Protein AF-A0A6J7GK41-F1 (afdb_monomer_lite)

pLDDT: mean 87.31, std 12.99, range [40.91, 98.25]

Radius of gyration: 12.04 Å; chains: 1; bounding box: 24×26×34 Å

Secondary structure (DSSP, 8-state):
--------EE---B-TT-S------SS---EE--B-B-S-EE--SS---HHHHHHHHHHB-S--TT-EEE-TT-TTGGG--THHHHTTT-EEE-

Foldseek 3Di:
DPPPPQPQEAPAAECLVPQDDEEDDDQEHAAYQHANAPAAYEPENYAHAQVRVQNVLQRYHLQQAPHEYEYHNYPHPVPHDCVSNVNSRYHYHD

Organism: NCBI:txid449393

Structure (mmCIF, N/CA/C/O backbone):
data_AF-A0A6J7GK41-F1
#
_entry.id   AF-A0A6J7GK41-F1
#
loop_
_atom_site.group_PDB
_atom_site.id
_atom_site.type_symbol
_atom_site.label_atom_id
_atom_site.label_alt_id
_atom_site.label_comp_id
_atom_site.label_asym_id
_atom_site.label_entity_id
_atom_site.label_seq_id
_atom_site.pdbx_PDB_ins_code
_atom_site.Cartn_x
_atom_site.Cartn_y
_atom_site.Cartn_z
_atom_site.occupancy
_atom_site.B_iso_or_equiv
_atom_site.auth_seq_id
_atom_site.auth_comp_id
_atom_site.auth_asym_id
_atom_site.auth_atom_id
_atom_site.pdbx_PDB_model_num
ATOM 1 N N . MET A 1 1 ? -5.780 12.915 -21.474 1.00 40.91 1 MET A N 1
ATOM 2 C CA . MET A 1 1 ? -5.348 11.524 -21.222 1.00 40.91 1 MET A CA 1
ATOM 3 C C . MET A 1 1 ? -3.884 11.598 -20.837 1.00 40.91 1 MET A C 1
ATOM 5 O O . MET A 1 1 ? -3.096 12.049 -21.657 1.00 40.91 1 MET A O 1
ATOM 9 N N . PHE A 1 2 ? -3.523 11.301 -19.588 1.00 45.75 2 PHE A N 1
ATOM 10 C CA . PHE A 1 2 ? -2.110 11.241 -19.217 1.00 45.75 2 PHE A CA 1
ATOM 11 C C . PHE A 1 2 ? -1.530 9.994 -19.885 1.00 45.75 2 PHE A C 1
ATOM 13 O O . PHE A 1 2 ? -1.887 8.876 -19.527 1.00 45.75 2 PHE A O 1
ATOM 20 N N . SER A 1 3 ? -0.740 10.203 -20.940 1.00 53.78 3 SER A N 1
ATOM 21 C CA . SER A 1 3 ? 0.025 9.148 -21.602 1.00 53.78 3 SER A CA 1
ATOM 22 C C . SER A 1 3 ? 0.875 8.447 -20.550 1.00 53.78 3 SER A C 1
ATOM 24 O O . SER A 1 3 ? 1.537 9.118 -19.759 1.00 53.78 3 SER A O 1
ATOM 26 N N . SER A 1 4 ? 0.842 7.119 -20.541 1.00 53.38 4 SER A N 1
ATOM 27 C CA . SER A 1 4 ? 1.630 6.223 -19.696 1.00 53.38 4 SER A CA 1
ATOM 28 C C . SER A 1 4 ? 3.128 6.368 -19.988 1.00 53.38 4 SER A C 1
ATOM 30 O O . SER A 1 4 ? 3.760 5.495 -20.573 1.00 53.38 4 SER A O 1
ATOM 32 N N . ALA A 1 5 ? 3.709 7.502 -19.602 1.00 49.62 5 ALA A N 1
ATOM 33 C CA . ALA A 1 5 ? 5.125 7.579 -19.302 1.00 49.62 5 ALA A CA 1
ATOM 34 C C . ALA A 1 5 ? 5.332 6.683 -18.084 1.00 49.62 5 ALA A C 1
ATOM 36 O O . ALA A 1 5 ? 4.638 6.888 -17.100 1.00 49.62 5 ALA A O 1
ATOM 37 N N . LEU A 1 6 ? 6.195 5.673 -18.196 1.00 59.56 6 LEU A N 1
ATOM 38 C CA . LEU A 1 6 ? 6.711 4.804 -17.129 1.00 59.56 6 LEU A CA 1
ATOM 39 C C . LEU A 1 6 ? 6.533 5.415 -15.718 1.00 59.56 6 LEU A C 1
ATOM 41 O O . LEU A 1 6 ? 7.435 6.086 -15.218 1.00 59.56 6 LEU A O 1
ATOM 45 N N . ILE A 1 7 ? 5.366 5.242 -15.081 1.00 60.69 7 ILE A N 1
ATOM 46 C CA . ILE A 1 7 ? 5.138 5.792 -13.740 1.00 60.69 7 ILE A CA 1
ATOM 47 C C . ILE A 1 7 ? 5.827 4.833 -12.785 1.00 60.69 7 ILE A C 1
ATOM 49 O O . ILE A 1 7 ? 5.273 3.802 -12.415 1.00 60.69 7 ILE A O 1
ATOM 53 N N . TYR A 1 8 ? 7.067 5.174 -12.452 1.00 75.00 8 TYR A N 1
ATOM 54 C CA . TYR A 1 8 ? 7.870 4.459 -11.470 1.00 75.00 8 TYR A CA 1
ATOM 55 C C . TYR A 1 8 ? 7.398 4.798 -10.052 1.00 75.00 8 TYR A C 1
ATOM 57 O O . TYR A 1 8 ? 7.279 3.914 -9.209 1.00 75.00 8 TYR A O 1
ATOM 65 N N . GLU A 1 9 ? 7.032 6.064 -9.808 1.00 83.94 9 GLU A N 1
ATOM 66 C CA . GLU A 1 9 ? 6.590 6.524 -8.492 1.00 83.94 9 GLU A CA 1
ATOM 67 C C . GLU A 1 9 ? 5.343 7.408 -8.549 1.00 83.94 9 GLU A C 1
ATOM 69 O O . GLU A 1 9 ? 5.223 8.302 -9.389 1.00 83.94 9 GLU A O 1
ATOM 74 N N . ILE A 1 10 ? 4.444 7.205 -7.586 1.00 85.62 10 ILE A N 1
ATOM 75 C CA . ILE A 1 10 ? 3.381 8.157 -7.258 1.00 85.62 10 ILE A CA 1
ATOM 76 C C . ILE A 1 10 ? 3.868 9.008 -6.074 1.00 85.62 10 ILE A C 1
ATOM 78 O O . ILE A 1 10 ? 4.137 8.452 -5.000 1.00 85.62 10 ILE A O 1
ATOM 82 N N . PRO A 1 11 ? 3.980 10.342 -6.228 1.00 86.25 11 PRO A N 1
ATOM 83 C CA . PRO A 1 11 ? 4.429 11.225 -5.156 1.00 86.25 11 PRO A CA 1
ATOM 84 C C . PRO A 1 11 ? 3.401 11.304 -4.019 1.00 86.25 11 PRO A C 1
ATOM 86 O O . PRO A 1 11 ? 2.326 10.705 -4.077 1.00 86.25 11 PRO A O 1
ATOM 89 N N . ALA A 1 12 ? 3.727 12.061 -2.968 1.00 87.81 12 ALA A N 1
ATOM 90 C CA . ALA A 1 12 ? 2.826 12.291 -1.843 1.00 87.81 12 ALA A CA 1
ATOM 91 C C . ALA A 1 12 ? 1.611 13.133 -2.263 1.00 87.81 12 ALA A C 1
ATOM 93 O O . ALA A 1 12 ? 1.581 14.351 -2.106 1.00 87.81 12 ALA A O 1
ATOM 94 N N . LEU A 1 13 ? 0.615 12.463 -2.835 1.00 87.06 13 LEU A N 1
ATOM 95 C CA . LEU A 1 13 ? -0.659 13.036 -3.231 1.00 87.06 13 LEU A CA 1
ATOM 96 C C . LEU A 1 13 ? -1.682 12.821 -2.113 1.00 87.06 13 LEU A C 1
ATOM 98 O O . LEU A 1 13 ? -1.941 11.686 -1.721 1.00 87.06 13 LEU A O 1
ATOM 102 N N . ASN A 1 14 ? -2.275 13.902 -1.608 1.00 88.38 14 ASN A N 1
ATOM 103 C CA . ASN A 1 14 ? -3.339 13.812 -0.611 1.00 88.38 14 ASN A CA 1
ATOM 104 C C . ASN A 1 14 ? -4.661 13.405 -1.283 1.00 88.38 14 ASN A C 1
ATOM 106 O O . ASN A 1 14 ? -5.235 14.170 -2.056 1.00 88.38 14 ASN A O 1
ATOM 110 N N . MET A 1 15 ? -5.148 12.212 -0.954 1.00 87.38 15 MET A N 1
ATOM 111 C CA . MET A 1 15 ? -6.366 11.605 -1.489 1.00 87.38 15 MET A CA 1
ATOM 112 C C . MET A 1 15 ? -7.519 11.560 -0.474 1.00 87.38 15 MET A C 1
ATOM 114 O O . MET A 1 15 ? -8.500 10.863 -0.712 1.00 87.38 15 MET A O 1
ATOM 118 N N . THR A 1 16 ? -7.456 12.327 0.620 1.00 87.19 16 THR A N 1
ATOM 119 C CA . THR A 1 16 ? -8.463 12.295 1.706 1.00 87.19 16 THR A CA 1
ATOM 120 C C . THR A 1 16 ? -9.898 12.525 1.216 1.00 87.19 16 THR A C 1
ATOM 122 O O . THR A 1 16 ? -10.827 11.870 1.686 1.00 87.19 16 THR A O 1
ATOM 125 N N . SER A 1 17 ? -10.086 13.414 0.237 1.00 82.81 17 SER A N 1
ATOM 126 C CA . SER A 1 17 ? -11.401 13.714 -0.358 1.00 82.81 17 SER A CA 1
ATOM 127 C C . SER A 1 17 ? -11.761 12.814 -1.547 1.00 82.81 17 SER A C 1
ATOM 129 O O . SER A 1 17 ? -12.821 12.983 -2.148 1.00 82.81 17 SER A O 1
ATOM 131 N N . SER A 1 18 ? -10.879 11.887 -1.933 1.00 76.50 18 SER A N 1
ATOM 132 C CA . SER A 1 18 ? -11.106 11.005 -3.078 1.00 76.50 18 SER A CA 1
ATOM 133 C C . SER A 1 18 ? -12.043 9.873 -2.677 1.00 76.50 18 SER A C 1
ATOM 135 O O . SER A 1 18 ? -11.710 9.032 -1.846 1.00 76.50 18 SER A O 1
ATOM 137 N N . ILE A 1 19 ? -13.217 9.841 -3.302 1.00 70.31 19 ILE A N 1
ATOM 138 C CA . ILE A 1 19 ? -14.223 8.784 -3.113 1.00 70.31 19 ILE A CA 1
ATOM 139 C C . ILE A 1 19 ? -14.080 7.639 -4.124 1.00 70.31 19 ILE A C 1
ATOM 141 O O . ILE A 1 19 ? -14.718 6.602 -3.982 1.00 70.31 19 ILE A O 1
ATOM 145 N N . SER A 1 20 ?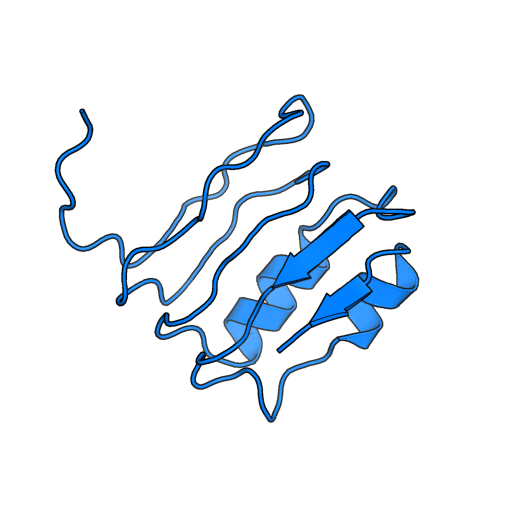 -13.237 7.833 -5.140 1.00 71.19 20 SER A N 1
ATOM 146 C CA .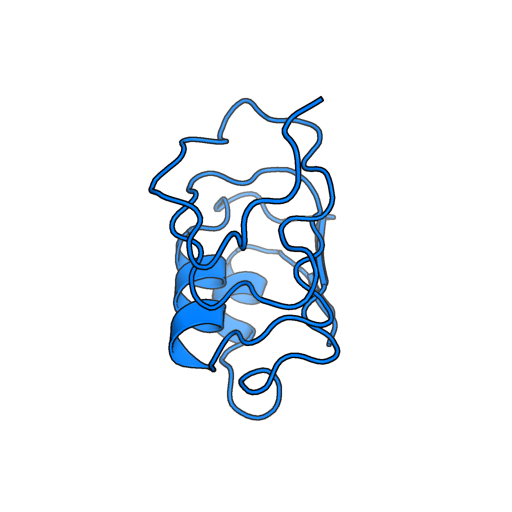 SER A 1 20 ? -12.906 6.853 -6.167 1.00 71.19 20 SER A CA 1
ATOM 147 C C . SER A 1 20 ? -11.425 6.979 -6.489 1.00 71.19 20 SER A C 1
ATOM 149 O O . SER A 1 20 ? -10.961 8.058 -6.859 1.00 71.19 20 SER A O 1
ATOM 151 N N . ILE A 1 21 ? -10.695 5.878 -6.356 1.00 71.06 21 ILE A N 1
ATOM 152 C CA . ILE A 1 21 ? -9.290 5.770 -6.737 1.00 71.06 21 ILE A CA 1
ATOM 153 C C . ILE A 1 21 ? -9.262 4.752 -7.875 1.00 71.06 21 ILE A C 1
ATOM 155 O O . ILE A 1 21 ? -9.594 3.586 -7.678 1.00 71.06 21 ILE A O 1
ATOM 159 N N . ALA A 1 22 ? -8.960 5.210 -9.091 1.00 69.88 22 ALA A N 1
ATOM 160 C CA . ALA A 1 22 ? -8.741 4.299 -10.212 1.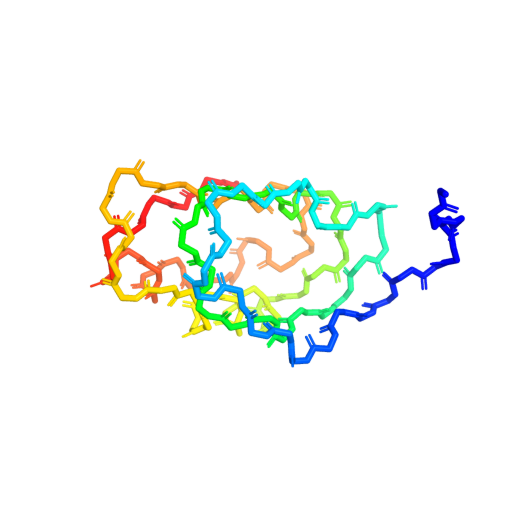00 69.88 22 ALA A CA 1
ATOM 161 C C . ALA A 1 22 ? -7.493 3.444 -9.946 1.00 69.88 22 ALA A C 1
ATOM 163 O O . ALA A 1 22 ? -6.668 3.831 -9.121 1.00 69.88 22 ALA A O 1
ATOM 164 N N . ALA A 1 23 ? -7.344 2.318 -10.649 1.00 66.12 23 ALA A N 1
ATOM 165 C CA . ALA A 1 23 ? -6.150 1.479 -10.550 1.00 66.12 23 ALA A CA 1
ATOM 166 C C . ALA A 1 23 ? -4.875 2.337 -10.630 1.00 66.12 23 ALA A C 1
ATOM 168 O O . ALA A 1 23 ? -4.712 3.156 -11.542 1.00 66.12 23 ALA A O 1
ATOM 169 N N . LEU A 1 24 ? -4.012 2.187 -9.626 1.00 69.44 24 LEU A N 1
ATOM 170 C CA . LEU A 1 24 ? -2.794 2.966 -9.480 1.00 69.44 24 LEU A CA 1
ATOM 171 C C . LEU A 1 24 ? -1.622 2.086 -9.896 1.00 69.44 24 LEU A C 1
ATOM 173 O O . LEU A 1 24 ? -1.234 1.159 -9.193 1.00 69.44 24 LEU A O 1
ATOM 177 N N . GLY A 1 25 ? -1.065 2.385 -11.064 1.00 63.66 25 GLY A N 1
ATOM 178 C CA . GLY A 1 25 ? 0.009 1.598 -11.659 1.00 63.66 25 GLY A CA 1
ATOM 179 C C . GLY A 1 25 ? -0.416 0.914 -12.954 1.00 63.66 25 GLY A C 1
ATOM 180 O O . GLY A 1 25 ? -1.593 0.804 -13.284 1.00 63.66 25 GLY A O 1
ATOM 181 N N . GLY A 1 26 ? 0.590 0.528 -13.731 1.00 67.62 26 GLY A N 1
ATOM 182 C CA . GLY A 1 26 ? 0.450 0.016 -15.094 1.00 67.62 26 GLY A CA 1
ATOM 183 C C . GLY A 1 26 ? 1.596 -0.921 -15.456 1.00 67.62 26 GLY A C 1
ATOM 184 O O . GLY A 1 26 ? 2.159 -0.806 -16.542 1.00 67.62 26 GLY A O 1
ATOM 185 N N . GLY A 1 27 ? 2.005 -1.774 -14.512 1.00 77.62 27 GLY A N 1
ATOM 186 C CA . GLY A 1 27 ? 3.063 -2.769 -14.712 1.00 77.62 27 GLY A CA 1
ATOM 187 C C . GLY A 1 27 ? 4.421 -2.412 -14.111 1.00 77.62 27 GLY A C 1
ATOM 188 O O . GLY A 1 27 ? 5.262 -3.287 -13.961 1.00 77.62 27 GLY A O 1
ATOM 189 N N . ASN A 1 28 ? 4.663 -1.138 -13.785 1.00 84.88 28 ASN A N 1
ATOM 190 C CA . ASN A 1 28 ? 6.012 -0.633 -13.485 1.00 84.88 28 ASN A CA 1
ATOM 191 C C . ASN A 1 28 ? 6.103 0.223 -12.214 1.00 84.88 28 ASN A C 1
ATOM 193 O O . ASN A 1 28 ? 7.154 0.810 -11.957 1.00 84.88 28 ASN A O 1
ATOM 197 N N . LEU A 1 29 ? 5.026 0.322 -11.429 1.00 88.12 29 LEU A N 1
ATOM 198 C CA . LEU A 1 29 ? 5.052 1.104 -10.196 1.00 88.12 29 LEU A CA 1
ATOM 199 C C . LEU A 1 29 ? 5.972 0.419 -9.177 1.00 88.12 29 LEU A C 1
ATOM 201 O O . LEU A 1 29 ? 5.811 -0.764 -8.895 1.00 88.12 29 LEU A O 1
ATOM 205 N N . THR A 1 30 ? 6.927 1.150 -8.618 1.00 91.44 30 THR A N 1
ATOM 206 C CA . THR A 1 30 ? 7.847 0.651 -7.580 1.00 91.44 30 THR A CA 1
ATOM 207 C C . THR A 1 30 ? 7.666 1.369 -6.257 1.00 91.44 30 THR A C 1
ATOM 209 O O . THR A 1 30 ? 8.099 0.866 -5.222 1.00 91.44 30 THR A O 1
ATOM 212 N N . ARG A 1 31 ? 6.977 2.517 -6.255 1.00 91.12 31 ARG A N 1
ATOM 213 C CA . ARG A 1 31 ? 6.672 3.249 -5.030 1.00 91.12 31 ARG A CA 1
ATOM 214 C C . ARG A 1 31 ? 5.410 4.091 -5.134 1.00 91.12 31 ARG A C 1
ATOM 216 O O . ARG A 1 31 ? 5.166 4.754 -6.137 1.00 91.12 31 ARG A O 1
ATOM 223 N N . MET A 1 32 ? 4.644 4.163 -4.051 1.00 91.12 32 MET A N 1
ATOM 224 C CA . MET A 1 32 ? 3.481 5.039 -3.958 1.00 91.12 32 MET A CA 1
ATOM 225 C C . MET A 1 32 ? 3.398 5.697 -2.585 1.00 91.12 32 MET A C 1
ATOM 227 O O . MET A 1 32 ? 3.237 5.035 -1.565 1.00 91.12 32 MET A O 1
ATOM 231 N N . ARG A 1 33 ? 3.479 7.030 -2.573 1.00 92.19 33 ARG A N 1
ATOM 232 C CA . ARG A 1 33 ? 3.466 7.846 -1.350 1.00 92.19 33 ARG A CA 1
ATOM 233 C C . ARG A 1 33 ? 2.140 8.571 -1.126 1.00 92.19 33 ARG A C 1
ATOM 235 O O . ARG A 1 33 ? 2.068 9.423 -0.246 1.00 92.19 33 ARG A O 1
ATOM 242 N N . ALA A 1 34 ? 1.116 8.291 -1.934 1.00 90.25 34 ALA A N 1
ATOM 243 C CA . ALA A 1 34 ? -0.193 8.914 -1.769 1.00 90.25 34 ALA A CA 1
ATOM 244 C C . ALA A 1 34 ? -0.755 8.622 -0.373 1.00 90.25 34 ALA A C 1
ATOM 246 O O . ALA A 1 34 ? -0.581 7.526 0.154 1.00 90.25 34 ALA A O 1
ATOM 247 N N . THR A 1 35 ? -1.419 9.607 0.222 1.00 92.94 35 THR A N 1
ATOM 248 C CA . THR A 1 35 ? -1.895 9.565 1.609 1.00 92.94 35 THR A CA 1
ATOM 249 C C . THR A 1 35 ? -3.398 9.775 1.682 1.00 92.94 35 THR A C 1
ATOM 251 O O . THR A 1 35 ? -4.002 10.372 0.794 1.00 92.94 35 THR A O 1
ATOM 254 N N . GLY A 1 36 ? -4.031 9.280 2.747 1.00 88.94 36 GLY A N 1
ATOM 255 C CA . GLY A 1 36 ? -5.454 9.532 2.995 1.00 88.94 36 GLY A CA 1
ATOM 256 C C . GLY A 1 36 ? -6.391 8.812 2.025 1.00 88.94 36 GLY A C 1
ATOM 257 O O . GLY A 1 36 ? -7.552 9.183 1.913 1.00 88.94 36 GLY A O 1
ATOM 258 N N . MET A 1 37 ? -5.912 7.781 1.327 1.00 91.19 37 MET A N 1
ATOM 259 C CA . MET A 1 37 ? -6.729 6.954 0.436 1.00 91.19 37 MET A CA 1
ATOM 260 C C . MET A 1 37 ? -7.935 6.417 1.209 1.00 91.19 37 MET A C 1
ATOM 262 O O . MET A 1 37 ? -7.753 5.665 2.163 1.00 91.19 37 MET A O 1
ATOM 266 N N . ASN A 1 38 ? -9.146 6.839 0.837 1.00 90.00 38 ASN A N 1
ATOM 267 C CA . ASN A 1 38 ? -10.391 6.514 1.544 1.00 90.00 38 ASN A CA 1
ATOM 268 C C . ASN A 1 38 ? -11.425 5.828 0.628 1.00 90.00 38 ASN A C 1
ATOM 270 O O . ASN A 1 38 ? -12.636 5.911 0.837 1.00 90.00 38 ASN A O 1
ATOM 274 N N . ALA A 1 39 ? -10.946 5.115 -0.386 1.00 91.31 39 ALA A N 1
ATOM 275 C CA . ALA A 1 39 ? -11.727 4.265 -1.280 1.00 91.31 39 ALA A CA 1
ATOM 276 C C . ALA A 1 39 ? -10.942 2.977 -1.543 1.00 91.31 39 ALA A C 1
ATOM 278 O O . ALA A 1 39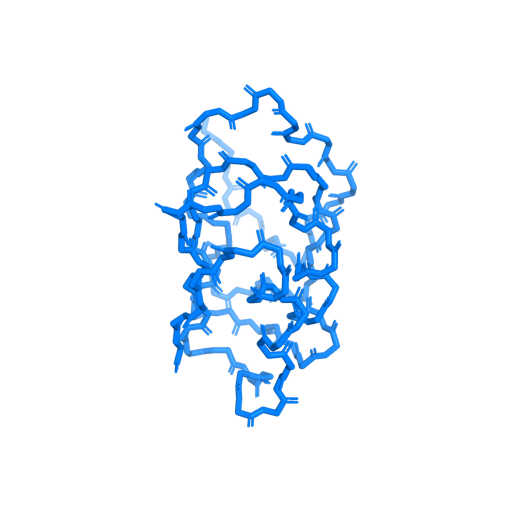 ? -9.726 2.988 -1.389 1.00 91.31 39 ALA A O 1
ATOM 279 N N . SER A 1 40 ? -11.610 1.885 -1.924 1.00 92.19 40 SER A N 1
ATOM 280 C CA . SER A 1 40 ? -10.902 0.682 -2.381 1.00 92.19 40 SER A CA 1
ATOM 281 C C . SER A 1 40 ? -10.025 1.016 -3.585 1.00 92.19 40 SER A C 1
ATOM 283 O O . SER A 1 40 ? -10.419 1.828 -4.424 1.00 92.19 40 SER A O 1
ATOM 285 N N . PHE A 1 41 ? -8.850 0.400 -3.665 1.00 90.06 41 PHE A N 1
ATOM 286 C CA . PHE A 1 41 ? -7.916 0.638 -4.758 1.00 90.06 41 PHE A CA 1
ATOM 287 C C . PHE A 1 41 ? -7.082 -0.602 -5.065 1.00 90.06 41 PHE A C 1
ATOM 289 O O . PHE A 1 41 ? -6.949 -1.520 -4.255 1.00 90.06 41 PHE A O 1
ATOM 296 N N . ASP A 1 42 ? -6.531 -0.601 -6.271 1.00 91.12 42 ASP A N 1
ATOM 297 C CA . ASP A 1 42 ? -5.807 -1.718 -6.851 1.00 91.12 42 ASP A CA 1
ATOM 298 C C . ASP A 1 42 ? -4.419 -1.242 -7.292 1.00 91.12 42 ASP A C 1
ATOM 300 O O . ASP A 1 42 ? -4.302 -0.265 -8.039 1.00 91.12 42 ASP A O 1
ATOM 304 N N . VAL A 1 43 ? -3.388 -1.915 -6.782 1.00 90.75 43 VAL A N 1
ATOM 305 C CA . VAL A 1 43 ? -1.977 -1.743 -7.161 1.00 90.75 43 VAL A CA 1
ATOM 306 C C . VAL A 1 43 ? -1.383 -3.064 -7.664 1.00 90.75 43 VAL A C 1
ATOM 308 O O . VAL A 1 43 ? -0.172 -3.278 -7.592 1.00 90.75 43 VAL A O 1
ATOM 311 N N . SER A 1 44 ? -2.221 -3.975 -8.156 1.00 91.38 44 SER A N 1
ATOM 312 C CA . SER A 1 44 ? -1.820 -5.288 -8.657 1.00 91.38 44 SER A CA 1
ATOM 313 C C . SER A 1 44 ? -0.881 -5.206 -9.860 1.00 91.38 44 SER A C 1
ATOM 315 O O . SER A 1 44 ? -0.874 -4.231 -10.613 1.00 91.38 44 SER A O 1
ATOM 317 N N . ASN A 1 45 ? -0.104 -6.275 -10.048 1.00 90.56 45 ASN A N 1
ATOM 318 C CA . ASN A 1 45 ? 0.784 -6.476 -11.191 1.00 90.56 45 ASN A CA 1
ATOM 319 C C . ASN A 1 45 ? 1.770 -5.317 -11.401 1.00 90.56 45 ASN A C 1
ATOM 321 O O . ASN A 1 45 ? 1.978 -4.876 -12.527 1.00 90.56 45 ASN A O 1
ATOM 325 N N . ASN A 1 46 ? 2.358 -4.800 -10.323 1.00 90.06 46 ASN A N 1
ATOM 326 C CA . ASN A 1 46 ? 3.431 -3.815 -10.384 1.00 90.06 46 ASN A CA 1
ATOM 327 C C . ASN A 1 46 ? 4.738 -4.399 -9.812 1.00 90.06 46 ASN A C 1
ATOM 329 O O . ASN A 1 46 ? 4.835 -5.577 -9.466 1.00 90.06 46 ASN A O 1
ATOM 333 N N . SER A 1 47 ? 5.762 -3.557 -9.715 1.00 91.69 47 SER A N 1
ATOM 334 C CA . SER A 1 47 ? 7.090 -3.904 -9.203 1.00 91.69 47 SER A CA 1
ATOM 335 C C . SER A 1 47 ? 7.284 -3.405 -7.765 1.00 91.69 47 SER A C 1
ATOM 337 O O . SER A 1 47 ? 8.390 -3.022 -7.385 1.00 91.69 47 SER A O 1
ATOM 339 N N . LEU A 1 48 ? 6.210 -3.366 -6.965 1.00 92.69 48 LEU A N 1
ATOM 340 C CA . LEU A 1 48 ? 6.261 -2.928 -5.569 1.00 92.69 48 LEU A CA 1
ATOM 341 C C . LEU A 1 48 ? 6.942 -4.002 -4.715 1.00 92.69 48 LEU A C 1
ATOM 343 O O . LEU A 1 48 ? 6.525 -5.163 -4.717 1.00 92.69 48 LEU A O 1
ATOM 347 N N . ASP A 1 49 ? 7.978 -3.615 -3.976 1.00 95.19 49 ASP A N 1
ATOM 348 C CA . ASP A 1 49 ? 8.592 -4.465 -2.959 1.00 95.19 49 ASP A CA 1
ATOM 349 C C . ASP A 1 49 ? 7.789 -4.433 -1.642 1.00 95.19 49 ASP A C 1
ATOM 351 O O . ASP A 1 49 ? 6.801 -3.705 -1.501 1.00 95.19 49 ASP A O 1
ATOM 355 N N . SER A 1 50 ? 8.178 -5.257 -0.664 1.00 96.81 50 SER A N 1
ATOM 356 C CA . SER A 1 50 ? 7.440 -5.359 0.603 1.00 96.81 50 SER A CA 1
ATOM 357 C C . SER A 1 50 ? 7.473 -4.045 1.386 1.00 96.81 50 SER A C 1
ATOM 359 O O . SER A 1 50 ? 6.503 -3.691 2.054 1.00 96.81 50 SER A O 1
ATOM 361 N N . THR A 1 51 ? 8.558 -3.276 1.262 1.00 97.25 51 THR A N 1
ATOM 362 C CA . THR A 1 51 ? 8.699 -1.958 1.891 1.00 97.25 51 THR A CA 1
ATOM 363 C C . THR A 1 51 ? 7.715 -0.952 1.295 1.00 97.25 51 THR A C 1
ATOM 365 O O . THR A 1 51 ? 7.057 -0.224 2.039 1.00 97.25 51 THR A O 1
ATOM 368 N N . ALA A 1 52 ? 7.570 -0.926 -0.028 1.00 95.94 52 ALA A N 1
ATOM 369 C CA . ALA A 1 52 ? 6.652 -0.048 -0.739 1.00 95.94 52 ALA A CA 1
ATOM 370 C C . ALA A 1 52 ? 5.187 -0.410 -0.458 1.00 95.94 52 ALA A C 1
ATOM 372 O O . ALA A 1 52 ? 4.375 0.485 -0.223 1.00 95.94 52 ALA A O 1
ATOM 373 N N . LEU A 1 53 ? 4.851 -1.703 -0.404 1.00 96.62 53 LEU A N 1
ATOM 374 C CA . LEU A 1 53 ? 3.518 -2.157 0.010 1.00 96.62 53 LEU A CA 1
ATOM 375 C C . LEU A 1 53 ? 3.207 -1.732 1.454 1.00 96.62 53 L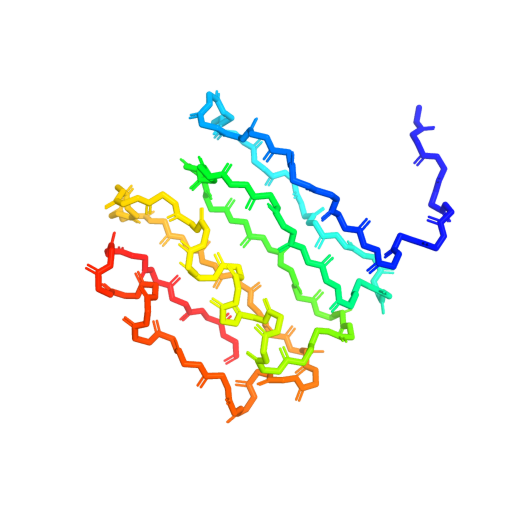EU A C 1
ATOM 377 O O . LEU A 1 53 ? 2.152 -1.155 1.722 1.00 96.62 53 LEU A O 1
ATOM 381 N N . ASN A 1 54 ? 4.163 -1.895 2.371 1.00 98.19 54 ASN A N 1
ATOM 382 C CA . ASN A 1 54 ? 4.015 -1.455 3.760 1.00 98.19 54 ASN A CA 1
ATOM 383 C C . ASN A 1 54 ? 3.872 0.072 3.892 1.00 98.19 54 ASN A C 1
ATOM 385 O O . ASN A 1 54 ? 3.122 0.553 4.749 1.00 98.19 54 ASN A O 1
ATOM 389 N N . GLU A 1 55 ? 4.541 0.848 3.035 1.00 96.94 55 GLU A N 1
ATOM 390 C CA . GLU A 1 55 ? 4.366 2.301 2.941 1.00 96.94 55 GLU A CA 1
ATOM 391 C C . GLU A 1 55 ? 2.936 2.664 2.497 1.00 96.94 55 GLU A C 1
ATOM 393 O O . GLU A 1 55 ? 2.303 3.524 3.115 1.00 96.94 55 GLU A O 1
ATOM 398 N N . ILE A 1 56 ? 2.374 1.957 1.511 1.00 95.44 56 ILE A N 1
ATOM 399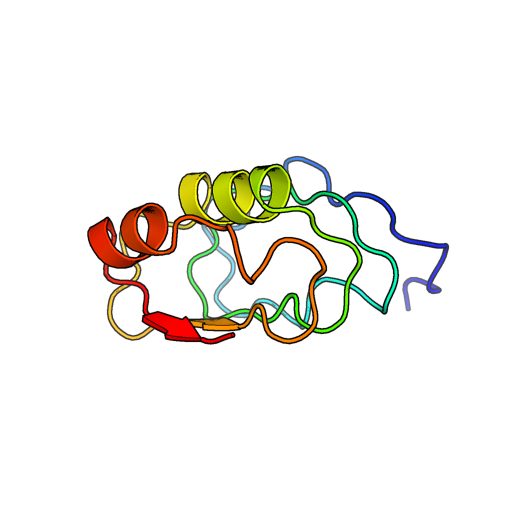 C CA . ILE A 1 56 ? 0.977 2.130 1.078 1.00 95.44 56 ILE A CA 1
ATOM 400 C C . ILE A 1 56 ? 0.007 1.832 2.231 1.00 95.44 56 ILE A C 1
ATOM 402 O O . ILE A 1 56 ? -0.872 2.649 2.523 1.00 95.44 56 ILE A O 1
ATOM 406 N N . TYR A 1 57 ? 0.187 0.713 2.941 1.00 97.25 57 TYR A N 1
ATOM 407 C CA . TYR A 1 57 ? -0.644 0.351 4.098 1.00 97.25 57 TYR A CA 1
ATOM 408 C C . TYR A 1 57 ? -0.565 1.395 5.214 1.00 97.25 57 TYR A C 1
ATOM 410 O O . TYR A 1 57 ? -1.575 1.759 5.827 1.00 97.25 57 TYR A O 1
ATOM 418 N N . THR A 1 58 ? 0.630 1.935 5.450 1.00 97.50 58 THR A N 1
ATOM 419 C CA . THR A 1 58 ? 0.867 3.000 6.431 1.00 97.50 58 THR A CA 1
ATOM 420 C C . THR A 1 58 ? 0.170 4.301 6.036 1.00 97.50 58 THR A C 1
ATOM 422 O O . THR A 1 58 ? -0.376 4.983 6.904 1.00 97.50 58 THR A O 1
ATOM 425 N N . ASN A 1 59 ? 0.094 4.610 4.744 1.00 95.31 59 ASN A N 1
ATOM 426 C CA . ASN A 1 59 ? -0.514 5.839 4.236 1.00 95.31 59 ASN A CA 1
ATOM 427 C C . ASN A 1 59 ? -2.033 5.742 3.991 1.00 95.31 59 ASN A C 1
ATOM 429 O O . ASN A 1 59 ? -2.695 6.772 3.813 1.00 95.31 59 ASN A O 1
ATOM 433 N N . ALA A 1 60 ? -2.597 4.530 3.994 1.00 93.88 60 ALA A N 1
ATOM 434 C CA . ALA A 1 60 ? -4.036 4.302 3.882 1.00 93.88 60 ALA A CA 1
ATOM 435 C C . ALA A 1 60 ? -4.809 4.952 5.039 1.00 93.88 60 ALA A C 1
ATOM 437 O O . ALA A 1 60 ? -4.314 5.012 6.174 1.00 93.88 60 ALA A O 1
ATOM 438 N N . SER A 1 61 ? -6.028 5.428 4.747 1.00 94.62 61 SER A N 1
ATOM 439 C CA . SER A 1 61 ? -6.896 6.077 5.736 1.00 94.62 61 SER A CA 1
ATOM 440 C C . SER A 1 61 ? -7.120 5.188 6.964 1.00 94.62 61 SER A C 1
ATOM 442 O O . SER A 1 61 ? -7.212 3.966 6.853 1.00 94.62 61 SER A O 1
ATOM 444 N N . ALA A 1 62 ? -7.274 5.810 8.134 1.00 94.62 62 ALA A N 1
ATOM 445 C CA . ALA A 1 62 ? -7.652 5.125 9.370 1.00 94.62 62 ALA A CA 1
ATOM 446 C C . ALA A 1 62 ? -9.097 4.578 9.348 1.00 94.62 62 ALA A C 1
ATOM 448 O O . ALA A 1 62 ? -9.466 3.793 10.213 1.00 94.62 62 ALA A O 1
ATOM 449 N N . THR A 1 63 ? -9.918 4.983 8.373 1.00 93.06 63 THR A N 1
ATOM 450 C CA . THR A 1 63 ? -11.327 4.577 8.221 1.00 93.06 63 THR A CA 1
ATOM 451 C C . THR A 1 63 ? -11.504 3.529 7.116 1.00 93.06 63 THR A C 1
ATOM 453 O O . THR A 1 63 ? -12.283 3.719 6.181 1.00 93.06 63 THR A O 1
ATOM 456 N N . GLY A 1 64 ? -10.750 2.432 7.193 1.00 93.12 64 GLY A N 1
ATOM 457 C CA . GLY A 1 64 ? -10.696 1.395 6.157 1.00 93.12 64 GLY A CA 1
ATOM 458 C C . GLY A 1 64 ? -11.894 0.454 6.084 1.00 93.12 64 GLY A C 1
ATOM 459 O O . GLY A 1 64 ? -11.992 -0.319 5.135 1.00 93.12 64 GLY A O 1
ATOM 460 N N . ALA A 1 65 ? -12.799 0.503 7.065 1.00 95.19 65 ALA A N 1
ATOM 461 C CA . ALA A 1 65 ? -13.913 -0.434 7.170 1.00 95.19 65 ALA A CA 1
ATOM 462 C C . ALA A 1 65 ? -14.725 -0.523 5.862 1.00 95.19 65 ALA A C 1
ATOM 464 O O . ALA A 1 65 ? -15.177 0.488 5.319 1.00 95.19 65 ALA A O 1
ATOM 465 N N . GLY A 1 66 ? -14.908 -1.751 5.366 1.00 93.12 66 GLY A N 1
ATOM 466 C CA . GLY A 1 66 ? -15.641 -2.033 4.127 1.00 93.12 66 GLY A CA 1
ATOM 467 C C . GLY A 1 66 ? -14.868 -1.743 2.834 1.00 93.12 66 GLY A C 1
ATOM 468 O O . GLY A 1 66 ? -15.482 -1.713 1.769 1.00 93.12 66 GLY A O 1
ATOM 469 N N . LYS A 1 67 ? -13.552 -1.508 2.907 1.00 94.25 67 LYS A N 1
ATOM 470 C CA . LYS A 1 67 ? -12.692 -1.209 1.753 1.00 94.25 67 LYS A CA 1
ATOM 471 C C . LYS A 1 67 ? -11.593 -2.254 1.596 1.00 94.25 67 LYS A C 1
ATOM 473 O O . LYS A 1 67 ? -11.191 -2.907 2.561 1.00 94.25 67 LYS A O 1
ATOM 478 N N . THR A 1 68 ? -11.082 -2.359 0.376 1.00 95.06 68 THR A N 1
ATOM 479 C CA . THR A 1 68 ? -10.095 -3.371 -0.009 1.00 95.06 68 THR A CA 1
ATOM 480 C C . THR A 1 68 ? -8.893 -2.732 -0.690 1.00 95.06 68 THR A C 1
ATOM 482 O O . THR A 1 68 ? -9.051 -1.823 -1.507 1.00 95.06 68 THR A O 1
ATOM 485 N N . ILE A 1 69 ? -7.705 -3.234 -0.358 1.00 94.94 69 ILE A N 1
ATOM 486 C CA . ILE A 1 69 ? -6.453 -2.983 -1.072 1.00 94.94 69 ILE A CA 1
ATOM 487 C C . ILE A 1 69 ? -6.084 -4.264 -1.824 1.00 94.94 69 ILE A C 1
ATOM 489 O O . ILE A 1 69 ? -5.856 -5.299 -1.194 1.00 94.94 69 ILE A O 1
ATOM 493 N N . THR A 1 70 ? -6.022 -4.198 -3.152 1.00 94.50 70 THR A N 1
ATOM 494 C CA . THR A 1 70 ? -5.597 -5.332 -3.987 1.00 94.50 70 THR A CA 1
ATOM 495 C C . THR A 1 70 ? -4.119 -5.196 -4.352 1.00 94.50 70 THR A C 1
ATOM 497 O O . THR A 1 70 ? -3.731 -4.205 -4.973 1.00 94.50 70 THR A O 1
ATOM 500 N N . VAL A 1 71 ? -3.298 -6.187 -3.990 1.00 94.62 71 VAL A N 1
ATOM 501 C CA . VAL A 1 71 ? -1.827 -6.173 -4.157 1.00 94.62 71 VAL A CA 1
ATOM 502 C C . VAL A 1 71 ? -1.266 -7.373 -4.928 1.00 94.62 71 VAL A C 1
ATOM 504 O O . VAL A 1 71 ? -0.050 -7.502 -5.061 1.00 94.62 71 VAL A O 1
ATOM 507 N N . THR A 1 72 ? -2.133 -8.229 -5.474 1.00 94.00 72 THR A N 1
ATOM 508 C CA . THR A 1 72 ? -1.764 -9.432 -6.245 1.00 94.00 72 THR A CA 1
ATOM 509 C C . THR A 1 72 ? -0.691 -9.148 -7.302 1.00 94.00 72 THR A C 1
ATOM 511 O O . THR A 1 72 ? -0.760 -8.144 -8.009 1.00 94.00 72 THR A O 1
ATOM 514 N N . GLY A 1 73 ? 0.279 -10.051 -7.467 1.00 91.38 73 GLY A N 1
ATOM 515 C CA . GLY A 1 73 ? 1.248 -9.982 -8.571 1.00 91.38 73 GLY A CA 1
ATOM 516 C C . GLY A 1 73 ? 2.370 -8.951 -8.396 1.00 91.38 73 GLY A C 1
ATOM 517 O O . GLY A 1 73 ? 3.064 -8.656 -9.365 1.00 91.38 73 GLY A O 1
ATOM 518 N N . ASN A 1 74 ? 2.564 -8.412 -7.188 1.00 92.56 74 ASN A N 1
ATOM 519 C CA . ASN A 1 74 ? 3.730 -7.597 -6.840 1.00 92.56 74 ASN A CA 1
ATOM 520 C C . ASN A 1 74 ? 4.872 -8.452 -6.275 1.00 92.56 74 ASN A C 1
ATOM 522 O O . ASN A 1 74 ? 4.630 -9.408 -5.539 1.00 92.56 74 ASN A O 1
ATOM 526 N N . TRP A 1 75 ? 6.122 -8.063 -6.545 1.00 91.50 75 TRP A N 1
ATOM 527 C CA . TRP A 1 75 ? 7.323 -8.740 -6.024 1.00 91.50 75 TRP A CA 1
ATOM 528 C C . TRP A 1 75 ? 7.327 -8.867 -4.495 1.00 91.50 75 TRP A C 1
ATOM 530 O O . TRP A 1 75 ? 7.742 -9.884 -3.943 1.00 91.50 75 TRP A O 1
ATOM 540 N N . GLY A 1 76 ? 6.868 -7.821 -3.813 1.00 92.81 76 GLY A N 1
ATOM 541 C CA . GLY A 1 76 ? 6.854 -7.724 -2.363 1.00 92.81 76 GLY A CA 1
ATOM 542 C C . GLY A 1 76 ? 5.703 -8.426 -1.660 1.00 92.81 76 GLY A C 1
ATOM 543 O O . GLY A 1 76 ? 5.788 -8.592 -0.448 1.00 92.81 76 GLY A O 1
ATOM 544 N N . ALA A 1 77 ? 4.649 -8.827 -2.380 1.00 93.88 77 ALA A N 1
ATOM 545 C CA . ALA A 1 77 ? 3.379 -9.238 -1.773 1.00 93.88 77 ALA A CA 1
ATOM 546 C C . ALA A 1 77 ? 3.500 -10.490 -0.890 1.00 93.88 77 ALA A C 1
ATOM 548 O O . ALA A 1 77 ? 2.764 -10.642 0.070 1.00 93.88 77 ALA A O 1
ATOM 549 N N . ALA A 1 78 ? 4.461 -11.376 -1.165 1.00 94.44 78 ALA A N 1
ATOM 550 C CA . ALA A 1 78 ? 4.677 -12.565 -0.338 1.00 94.44 78 ALA A CA 1
ATOM 551 C C . ALA A 1 78 ? 5.314 -12.263 1.034 1.00 94.44 78 ALA A C 1
ATOM 553 O O . ALA A 1 78 ? 5.263 -13.104 1.927 1.00 94.44 78 ALA A O 1
ATOM 554 N N . ASN A 1 79 ? 5.954 -11.098 1.187 1.00 95.75 79 ASN A N 1
ATOM 555 C CA . ASN A 1 79 ? 6.725 -10.715 2.376 1.00 95.75 79 ASN A CA 1
ATOM 556 C C . ASN A 1 79 ? 6.275 -9.363 2.949 1.00 95.75 79 ASN A C 1
ATOM 558 O O . ASN A 1 79 ? 7.025 -8.725 3.693 1.00 95.75 79 ASN A O 1
ATOM 562 N N . ASP A 1 80 ? 5.110 -8.872 2.538 1.00 97.31 80 ASP A N 1
ATOM 563 C CA . ASP A 1 80 ? 4.557 -7.636 3.061 1.00 97.31 80 ASP A CA 1
ATOM 564 C C . ASP A 1 80 ? 3.907 -7.862 4.437 1.00 97.31 80 ASP A C 1
ATOM 566 O O . ASP A 1 80 ? 3.914 -8.959 5.003 1.00 97.31 80 ASP A O 1
ATOM 570 N N . THR A 1 81 ? 3.381 -6.785 5.018 1.00 98.25 81 THR A N 1
ATOM 571 C CA . THR A 1 81 ? 2.795 -6.793 6.359 1.00 98.25 81 THR A CA 1
ATOM 572 C C . THR A 1 81 ? 1.345 -6.299 6.302 1.00 98.25 81 THR A C 1
ATOM 574 O O . THR A 1 81 ? 1.061 -5.158 6.691 1.00 98.25 81 THR A O 1
ATOM 577 N N . PRO A 1 82 ? 0.382 -7.144 5.876 1.00 97.88 82 PRO A N 1
ATOM 578 C CA . PRO A 1 82 ? -1.024 -6.752 5.747 1.00 97.88 82 PRO A CA 1
ATOM 579 C C . PRO A 1 82 ? -1.653 -6.264 7.057 1.00 97.88 82 PRO A C 1
ATOM 581 O O . PRO A 1 82 ? -2.602 -5.478 7.038 1.00 97.88 82 PRO A O 1
ATOM 584 N N . SER A 1 83 ? -1.106 -6.677 8.207 1.00 98.25 83 SER A N 1
ATOM 585 C CA . SER A 1 83 ? -1.591 -6.274 9.531 1.00 98.25 83 SER A CA 1
ATOM 586 C C . SER A 1 83 ? -1.567 -4.759 9.769 1.00 98.25 83 SER A C 1
ATOM 588 O O . SER A 1 83 ? -2.376 -4.255 10.547 1.00 98.25 83 SER A O 1
ATOM 590 N N . ILE A 1 84 ? -0.713 -4.011 9.059 1.00 98.12 84 ILE A N 1
ATOM 591 C CA . ILE A 1 84 ? -0.688 -2.539 9.099 1.00 98.12 84 ILE A CA 1
ATOM 592 C C . ILE A 1 84 ? -2.016 -1.960 8.586 1.00 98.12 84 ILE A C 1
ATOM 594 O O . ILE A 1 84 ? -2.565 -1.025 9.173 1.00 98.12 84 ILE A O 1
ATOM 598 N N . ALA A 1 85 ? -2.539 -2.512 7.489 1.00 97.56 85 ALA A N 1
ATOM 599 C CA . ALA A 1 85 ? -3.789 -2.073 6.881 1.00 97.56 85 ALA A CA 1
ATOM 600 C C . ALA A 1 85 ? -5.008 -2.648 7.617 1.00 97.56 85 ALA A C 1
ATOM 602 O O . ALA A 1 85 ? -5.974 -1.919 7.865 1.00 97.56 85 ALA A O 1
ATOM 603 N N . THR A 1 86 ? -4.963 -3.921 8.030 1.00 97.88 86 THR A N 1
ATOM 604 C CA . THR A 1 86 ? -6.095 -4.542 8.738 1.00 97.88 86 THR A CA 1
ATOM 605 C C . THR A 1 86 ? -6.333 -3.928 10.118 1.00 97.88 86 THR A C 1
ATOM 607 O O . THR A 1 86 ? -7.487 -3.786 10.517 1.00 97.88 86 THR A O 1
ATOM 610 N N . ALA A 1 87 ? -5.293 -3.432 10.802 1.00 97.94 87 ALA A N 1
ATOM 611 C CA . ALA A 1 87 ? -5.439 -2.647 12.034 1.00 97.94 87 ALA A CA 1
ATOM 612 C C . ALA A 1 87 ? -6.264 -1.354 11.848 1.00 97.94 87 ALA A C 1
ATOM 614 O O . ALA A 1 87 ? -6.812 -0.822 12.811 1.00 97.94 87 ALA A O 1
ATOM 615 N N . LYS A 1 88 ? -6.385 -0.859 10.611 1.00 96.31 88 LYS A N 1
ATOM 616 C CA . LYS A 1 88 ? -7.198 0.307 10.225 1.00 96.31 88 LYS A CA 1
ATOM 617 C C . LYS A 1 88 ? -8.554 -0.081 9.613 1.00 96.31 88 LYS A C 1
ATOM 619 O O . LYS A 1 88 ? -9.268 0.774 9.092 1.00 96.31 88 LYS A O 1
ATOM 624 N N . GLY A 1 89 ? -8.899 -1.370 9.629 1.00 96.75 89 GLY A N 1
ATOM 625 C CA . GLY A 1 89 ? -10.161 -1.906 9.116 1.00 96.75 89 GLY A CA 1
ATOM 626 C C . GLY A 1 89 ? -10.190 -2.221 7.617 1.00 96.75 89 GLY A C 1
ATOM 627 O O . GLY A 1 89 ? -11.259 -2.557 7.113 1.00 96.75 89 GLY A O 1
ATOM 628 N N . TRP A 1 90 ? -9.063 -2.122 6.904 1.00 96.94 90 TRP A N 1
ATOM 629 C CA . TRP A 1 90 ? -8.987 -2.528 5.496 1.00 96.94 90 TRP A CA 1
ATOM 630 C C . TRP A 1 90 ? -8.925 -4.047 5.359 1.00 96.94 90 TRP A C 1
ATOM 632 O O . TRP A 1 90 ? -8.274 -4.723 6.155 1.00 96.94 90 TRP A O 1
ATOM 642 N N . ALA A 1 91 ? -9.512 -4.576 4.290 1.00 97.56 91 ALA A N 1
ATOM 643 C CA . ALA A 1 91 ? -9.136 -5.883 3.769 1.00 97.56 91 ALA A CA 1
ATOM 644 C C . ALA A 1 91 ? -7.930 -5.729 2.827 1.00 97.56 91 ALA A C 1
ATOM 646 O O . ALA A 1 91 ? -7.885 -4.798 2.023 1.00 97.56 91 ALA A O 1
ATOM 647 N N . VAL A 1 92 ? -6.973 -6.651 2.898 1.00 97.12 92 VAL A N 1
ATOM 648 C CA . VAL A 1 92 ? -5.879 -6.764 1.922 1.00 97.12 92 VAL A CA 1
ATOM 649 C C . VAL A 1 92 ? -6.065 -8.074 1.168 1.00 97.12 92 VAL A C 1
ATOM 651 O O . VAL A 1 92 ? -6.381 -9.097 1.774 1.00 97.12 92 VAL A O 1
ATOM 654 N N . THR A 1 93 ? -5.933 -8.042 -0.153 1.00 94.44 93 THR A N 1
ATOM 655 C CA . THR A 1 93 ? -6.087 -9.218 -1.019 1.00 94.44 93 THR A CA 1
ATOM 656 C C . THR A 1 93 ? -4.946 -9.247 -2.023 1.00 94.44 93 THR A C 1
ATOM 658 O O . THR A 1 93 ? -4.705 -8.252 -2.707 1.00 94.44 93 THR A O 1
ATOM 661 N N . GLY A 1 94 ? -4.232 -10.365 -2.111 1.00 82.44 94 GLY A N 1
ATOM 662 C CA . GLY A 1 94 ? -3.005 -10.472 -2.894 1.00 82.44 94 GLY A CA 1
ATOM 663 C C . GLY A 1 94 ? -2.453 -11.876 -2.912 1.00 82.44 94 GLY A C 1
ATOM 664 O O . GLY A 1 94 ? -2.622 -12.557 -1.878 1.00 82.44 94 GLY A O 1
#

Sequence (94 aa):
MFSSALIYEIPALNMTSSISIAALGGGNLTRMRATGMNASFDVSNNSLDSTALNEIYTNASATGAGKTITVTGNWGAANDTPSIATAKGWAVTG